Protein AF-A0A0N9HTA0-F1 (afdb_monomer_lite)

Secondary structure (DSSP, 8-state):
--HHHHS--SS-------SSPPPHHHHHHHHHHTT-------HHHHHHHHHHHHHH-TTSTTGGGHHHHH--BTTTTB-HHHHHHTT-S-----HHHHHHHHHHHS--PPPHHHHHHHHHHHHHHTTSSPPP------PPP-

Organism: NCBI:txid860235

Structure (mmCIF, N/CA/C/O backbone):
data_AF-A0A0N9HTA0-F1
#
_entry.id   AF-A0A0N9HTA0-F1
#
loop_
_atom_site.group_PDB
_atom_site.id
_atom_site.type_symbol
_atom_site.label_atom_id
_atom_site.label_alt_id
_atom_site.label_comp_id
_atom_site.label_asym_id
_atom_site.label_entity_id
_atom_site.label_seq_id
_atom_site.pdbx_PDB_ins_code
_atom_site.Cartn_x
_atom_site.Cartn_y
_atom_site.Cartn_z
_atom_site.occupancy
_atom_site.B_iso_or_equiv
_atom_site.auth_seq_id
_atom_site.auth_comp_id
_atom_site.auth_asym_id
_atom_site.auth_atom_id
_atom_site.pdbx_PDB_model_num
ATOM 1 N N . MET A 1 1 ? 4.320 9.520 -19.468 1.00 52.50 1 MET A N 1
ATOM 2 C CA . MET A 1 1 ? 3.949 9.799 -20.871 1.00 52.50 1 MET A CA 1
ATOM 3 C C . MET A 1 1 ? 5.226 9.769 -21.704 1.00 52.50 1 MET A C 1
ATOM 5 O O . MET A 1 1 ? 5.691 10.799 -22.151 1.00 52.50 1 MET A O 1
ATOM 9 N N . GLU A 1 2 ? 5.887 8.608 -21.767 1.00 64.88 2 GLU A N 1
ATOM 10 C CA . GLU A 1 2 ? 7.206 8.484 -22.422 1.00 64.88 2 GLU A CA 1
ATOM 11 C C . GLU A 1 2 ? 7.334 7.152 -23.173 1.00 64.88 2 GLU A C 1
ATOM 13 O O . GLU A 1 2 ? 7.869 7.115 -24.271 1.00 64.88 2 GLU A O 1
ATOM 18 N N . LEU A 1 3 ? 6.760 6.065 -22.638 1.00 67.75 3 LEU A N 1
ATOM 19 C CA . LEU A 1 3 ? 6.699 4.765 -23.321 1.00 67.75 3 LEU A CA 1
ATOM 20 C C . LEU A 1 3 ? 5.753 4.773 -24.532 1.00 67.75 3 LEU A C 1
ATOM 22 O O . LEU A 1 3 ? 6.137 4.329 -25.608 1.00 67.75 3 LEU A O 1
ATOM 26 N N . ALA A 1 4 ? 4.532 5.293 -24.363 1.00 68.06 4 ALA A N 1
ATOM 27 C CA . ALA A 1 4 ? 3.494 5.262 -25.399 1.00 68.06 4 ALA A CA 1
ATOM 28 C C . ALA A 1 4 ? 3.836 6.111 -26.637 1.00 68.06 4 ALA A C 1
ATOM 30 O O . ALA A 1 4 ? 3.438 5.758 -27.740 1.00 68.06 4 ALA A O 1
ATOM 31 N N . ASP A 1 5 ? 4.598 7.192 -26.457 1.00 73.62 5 ASP A N 1
ATOM 32 C CA . ASP A 1 5 ? 4.946 8.113 -27.547 1.00 73.62 5 ASP A CA 1
ATOM 33 C C . ASP A 1 5 ? 6.232 7.704 -28.282 1.00 73.62 5 ASP A C 1
ATOM 35 O O . ASP A 1 5 ? 6.477 8.145 -29.404 1.00 73.62 5 ASP A O 1
ATOM 39 N N . ARG A 1 6 ? 7.084 6.885 -27.648 1.00 78.44 6 ARG A N 1
ATOM 40 C CA . ARG A 1 6 ? 8.427 6.542 -28.150 1.00 78.44 6 ARG A CA 1
ATOM 41 C C . ARG A 1 6 ? 8.546 5.105 -28.657 1.00 78.44 6 ARG A C 1
ATOM 43 O O . ARG A 1 6 ? 9.568 4.773 -29.255 1.00 78.44 6 ARG A O 1
ATOM 50 N N . LEU A 1 7 ? 7.540 4.260 -28.431 1.00 79.44 7 LEU A N 1
ATOM 51 C CA . LEU A 1 7 ? 7.519 2.871 -28.893 1.00 79.44 7 LEU A CA 1
ATOM 52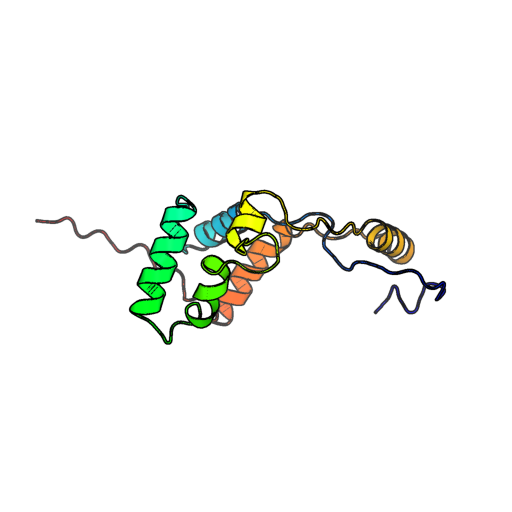 C C . LEU A 1 7 ? 6.437 2.664 -29.958 1.00 79.44 7 LEU A C 1
ATOM 54 O O . LEU A 1 7 ? 5.378 3.287 -29.883 1.00 79.44 7 LEU A O 1
ATOM 58 N N . PRO A 1 8 ? 6.666 1.777 -30.943 1.00 80.94 8 PRO A N 1
ATOM 59 C CA . PRO A 1 8 ? 5.634 1.406 -31.901 1.00 80.94 8 PRO A CA 1
ATOM 60 C C . PRO A 1 8 ? 4.390 0.850 -31.196 1.00 80.94 8 PRO A C 1
ATOM 62 O O . PRO A 1 8 ? 4.500 0.008 -30.306 1.00 80.94 8 PRO A O 1
ATOM 65 N N . ALA A 1 9 ? 3.205 1.277 -31.634 1.00 82.69 9 ALA A N 1
ATOM 66 C CA . ALA A 1 9 ? 1.934 0.721 -31.178 1.00 82.69 9 ALA A CA 1
ATOM 67 C C . ALA A 1 9 ? 1.693 -0.660 -31.820 1.00 82.69 9 ALA A C 1
ATOM 69 O O . ALA A 1 9 ? 0.937 -0.797 -32.779 1.00 82.69 9 ALA A O 1
ATOM 70 N N . ASP A 1 10 ? 2.371 -1.683 -31.301 1.00 86.88 10 ASP A N 1
ATOM 71 C CA . ASP A 1 10 ? 2.355 -3.067 -31.801 1.00 86.88 10 ASP A CA 1
ATOM 72 C C . ASP A 1 10 ? 1.273 -3.956 -31.149 1.00 86.88 10 ASP A C 1
ATOM 74 O O . ASP A 1 10 ? 1.229 -5.164 -31.377 1.00 86.88 10 ASP A O 1
ATOM 78 N N . GLY A 1 11 ? 0.397 -3.364 -30.330 1.00 86.94 11 GLY A N 1
ATOM 79 C CA . GLY A 1 11 ? -0.627 -4.080 -29.563 1.00 86.94 11 GLY A CA 1
ATOM 80 C C . GLY A 1 11 ? -0.132 -4.660 -28.234 1.00 86.94 11 GLY A C 1
ATOM 81 O O . GLY A 1 11 ? -0.883 -5.368 -27.563 1.00 86.94 11 GLY A O 1
ATOM 82 N N . SER A 1 12 ? 1.103 -4.363 -27.821 1.00 86.94 12 SER A N 1
ATOM 83 C CA . SER A 1 12 ? 1.626 -4.774 -26.518 1.00 86.94 12 SER A CA 1
ATOM 84 C C . SER A 1 12 ? 0.939 -4.067 -25.351 1.00 86.94 12 SER A C 1
ATOM 86 O O . SER A 1 12 ? 0.639 -2.876 -25.402 1.00 86.94 12 SER A O 1
ATOM 88 N N . ALA A 1 13 ? 0.783 -4.797 -24.246 1.00 88.56 13 ALA A N 1
ATOM 89 C CA . ALA A 1 13 ? 0.382 -4.248 -22.957 1.00 88.56 13 ALA A CA 1
ATOM 90 C C . ALA A 1 13 ? 1.590 -4.107 -22.018 1.00 88.56 13 ALA A C 1
ATOM 92 O O . ALA A 1 13 ? 2.506 -4.936 -22.019 1.00 88.56 13 ALA A O 1
ATOM 93 N N . TYR A 1 14 ? 1.560 -3.064 -21.190 1.00 88.69 14 TYR A N 1
ATOM 94 C CA . TYR A 1 14 ? 2.590 -2.752 -20.203 1.00 88.69 14 TYR A CA 1
ATOM 95 C C . TYR A 1 14 ? 1.946 -2.602 -18.826 1.00 88.69 14 TYR A C 1
ATOM 97 O O . TYR A 1 14 ? 1.024 -1.807 -18.651 1.00 88.69 14 TYR A O 1
ATOM 105 N N . HIS A 1 15 ? 2.437 -3.345 -17.836 1.00 90.12 15 HIS A N 1
ATOM 106 C CA . HIS A 1 15 ? 2.018 -3.167 -16.449 1.00 90.12 15 HIS A CA 1
ATOM 107 C C . HIS A 1 15 ? 2.882 -2.089 -15.796 1.00 90.12 15 HIS A C 1
ATOM 109 O O . HIS A 1 15 ? 4.085 -2.281 -15.596 1.00 90.12 15 HIS A O 1
ATOM 115 N N . LEU A 1 16 ? 2.273 -0.946 -15.483 1.00 88.25 16 LEU A N 1
ATOM 116 C CA . LEU A 1 16 ? 2.922 0.143 -14.758 1.00 88.25 16 LEU A CA 1
ATOM 117 C C . LEU A 1 16 ? 2.901 -0.174 -13.263 1.00 88.25 16 LEU A C 1
ATOM 119 O O . LEU A 1 16 ? 1.984 0.213 -12.547 1.00 88.25 16 LEU A O 1
ATOM 123 N N . ASN A 1 17 ? 3.894 -0.935 -12.814 1.00 86.69 17 ASN A N 1
ATOM 124 C CA . ASN A 1 17 ? 4.008 -1.358 -11.427 1.00 86.69 17 ASN A CA 1
ATOM 125 C C . ASN A 1 17 ? 5.469 -1.343 -10.981 1.00 86.69 17 ASN A C 1
ATOM 127 O O . ASN A 1 17 ? 6.358 -1.554 -11.808 1.00 86.69 17 ASN A O 1
ATOM 131 N N . SER A 1 18 ? 5.722 -1.138 -9.691 1.00 84.56 18 SER A N 1
ATOM 132 C CA . SER A 1 18 ? 7.080 -1.226 -9.151 1.00 84.56 18 SER A CA 1
ATOM 133 C C . SER A 1 18 ? 7.629 -2.652 -9.312 1.00 84.56 18 SER A C 1
ATOM 135 O O . SER A 1 18 ? 6.897 -3.612 -9.066 1.00 84.56 18 SER A O 1
ATOM 137 N N . PRO A 1 19 ? 8.902 -2.836 -9.713 1.00 82.94 19 PRO A N 1
ATOM 138 C CA . PRO A 1 19 ? 9.521 -4.158 -9.767 1.00 82.94 19 PRO A CA 1
ATOM 139 C C . PRO A 1 19 ? 9.842 -4.696 -8.367 1.00 82.94 19 PRO A C 1
ATOM 141 O O . PRO A 1 19 ? 10.048 -5.897 -8.202 1.00 82.94 19 PRO A O 1
ATOM 144 N N . ARG A 1 20 ? 9.883 -3.812 -7.361 1.00 80.50 20 ARG A N 1
ATOM 145 C CA . ARG A 1 20 ? 10.136 -4.127 -5.955 1.00 80.50 20 ARG A CA 1
ATOM 146 C C . ARG A 1 20 ? 9.014 -3.542 -5.112 1.00 80.50 20 ARG A C 1
ATOM 148 O O . ARG A 1 20 ? 8.886 -2.326 -5.005 1.00 80.50 20 ARG A O 1
ATOM 155 N N . TYR A 1 21 ? 8.186 -4.409 -4.548 1.00 75.25 21 TYR A N 1
ATOM 156 C CA . TYR A 1 21 ? 7.108 -3.995 -3.660 1.00 75.25 21 TYR A CA 1
ATOM 157 C C . TYR A 1 21 ? 7.673 -3.667 -2.283 1.00 75.25 21 TYR A C 1
ATOM 159 O O . TYR A 1 21 ? 8.468 -4.442 -1.752 1.00 75.25 21 TYR A O 1
ATOM 167 N N . ALA A 1 22 ? 7.220 -2.560 -1.699 1.00 78.12 22 ALA A N 1
ATOM 168 C CA . ALA A 1 22 ? 7.401 -2.346 -0.274 1.00 78.12 22 ALA A CA 1
ATOM 169 C C . ALA A 1 22 ? 6.493 -3.307 0.498 1.00 78.12 22 ALA A C 1
ATOM 171 O O . ALA A 1 22 ? 5.319 -3.487 0.161 1.00 78.12 22 ALA A O 1
ATOM 172 N N . LEU A 1 23 ? 7.047 -3.916 1.535 1.00 85.25 23 LEU A N 1
ATOM 173 C CA . LEU A 1 23 ? 6.314 -4.762 2.459 1.00 85.25 23 LEU A CA 1
ATOM 174 C C . LEU A 1 23 ? 5.648 -3.902 3.548 1.00 85.25 23 LEU A C 1
ATOM 176 O O . LEU A 1 23 ? 6.101 -2.802 3.87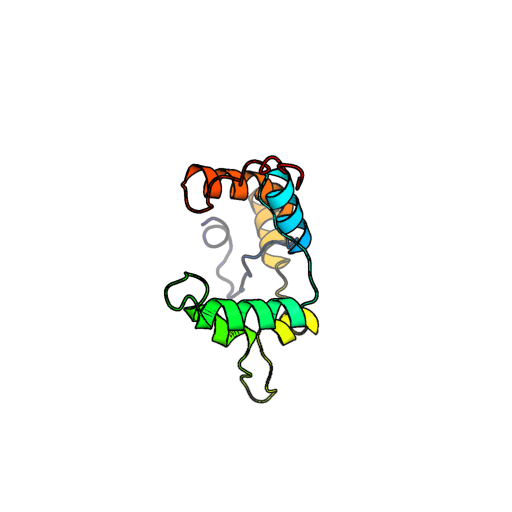6 1.00 85.25 23 LEU A O 1
ATOM 180 N N . LEU A 1 24 ? 4.541 -4.398 4.109 1.00 88.75 24 LEU A N 1
ATOM 181 C CA . LEU A 1 24 ? 3.776 -3.684 5.140 1.00 88.75 24 LEU A CA 1
ATOM 182 C C . LEU A 1 24 ? 4.625 -3.383 6.387 1.00 88.75 24 LEU A C 1
ATOM 184 O O . LEU A 1 24 ? 4.492 -2.316 6.983 1.00 88.75 24 LEU A O 1
ATOM 188 N N . ASP A 1 25 ? 5.522 -4.291 6.761 1.00 90.50 25 ASP A N 1
ATOM 189 C CA . ASP A 1 25 ? 6.448 -4.130 7.885 1.00 90.50 25 ASP A CA 1
ATOM 190 C C . ASP A 1 25 ? 7.426 -2.961 7.685 1.00 90.50 25 ASP A C 1
ATOM 192 O O . ASP A 1 25 ? 7.721 -2.240 8.638 1.00 90.50 25 ASP A O 1
ATOM 196 N N . GLN A 1 26 ? 7.869 -2.702 6.453 1.00 92.38 26 GLN A N 1
ATOM 197 C CA . GLN A 1 26 ? 8.716 -1.556 6.124 1.00 92.38 26 GLN A CA 1
ATOM 198 C C . GLN A 1 26 ? 7.965 -0.236 6.328 1.00 92.38 26 GLN A C 1
ATOM 200 O O . GLN A 1 26 ? 8.520 0.702 6.900 1.00 92.38 26 GLN A O 1
ATOM 205 N N . LEU A 1 27 ? 6.689 -0.163 5.929 1.00 92.31 27 LEU A N 1
ATOM 206 C CA . LEU A 1 27 ? 5.848 1.006 6.204 1.00 92.31 27 LEU A CA 1
ATOM 207 C C . LEU A 1 27 ? 5.633 1.195 7.712 1.00 92.31 27 LEU A C 1
ATOM 209 O O . LEU A 1 27 ? 5.805 2.302 8.221 1.00 92.31 27 LEU A O 1
ATOM 213 N N . VAL A 1 28 ? 5.308 0.121 8.439 1.00 94.31 28 VAL A N 1
ATOM 214 C CA . VAL A 1 28 ? 5.157 0.149 9.905 1.00 94.31 28 VAL A CA 1
ATOM 215 C C . VAL A 1 28 ? 6.443 0.633 10.577 1.00 94.31 28 VAL A C 1
ATOM 217 O O . VAL A 1 28 ? 6.395 1.449 11.498 1.00 94.31 28 VAL A O 1
ATOM 220 N N . HIS A 1 29 ? 7.603 0.182 10.103 1.00 94.06 29 HIS A N 1
ATOM 221 C CA . HIS A 1 29 ? 8.898 0.627 10.602 1.00 94.06 29 HIS A CA 1
ATOM 222 C C . HIS A 1 29 ? 9.111 2.132 10.390 1.00 94.06 29 HIS A C 1
ATOM 224 O O . HIS A 1 29 ? 9.479 2.826 11.338 1.00 94.06 29 HIS A O 1
ATOM 230 N N . GLN A 1 30 ? 8.819 2.657 9.195 1.00 94.44 30 GLN A N 1
ATOM 231 C CA . GLN A 1 30 ? 8.949 4.092 8.912 1.00 94.44 30 GLN A CA 1
ATOM 232 C C . GLN A 1 30 ? 7.975 4.947 9.732 1.00 94.44 30 GLN A C 1
ATOM 234 O O . GLN A 1 30 ? 8.370 5.985 10.261 1.00 94.44 30 GLN A O 1
ATOM 239 N N . LEU A 1 31 ? 6.732 4.493 9.918 1.00 94.56 31 LEU A N 1
ATOM 240 C CA . LEU A 1 31 ? 5.765 5.169 10.789 1.00 94.56 31 LEU A CA 1
ATOM 241 C C . LEU A 1 31 ? 6.261 5.231 12.242 1.00 94.56 31 LEU A C 1
ATOM 243 O O . LEU A 1 31 ? 6.158 6.278 12.881 1.00 94.56 31 LEU A O 1
ATOM 247 N N . ASN A 1 32 ? 6.847 4.142 12.747 1.00 94.56 32 ASN A N 1
ATOM 248 C CA . ASN A 1 32 ? 7.420 4.106 14.092 1.00 94.56 32 ASN A CA 1
ATOM 249 C C . ASN A 1 32 ? 8.668 5.000 14.229 1.00 94.56 32 ASN A C 1
ATOM 251 O O . ASN A 1 32 ? 8.803 5.690 15.239 1.00 94.56 32 ASN A O 1
ATOM 255 N N . ILE A 1 33 ? 9.548 5.058 13.218 1.00 94.62 33 ILE A N 1
ATOM 256 C CA . ILE A 1 33 ? 10.680 6.008 13.187 1.00 94.62 33 ILE A CA 1
ATOM 257 C C . ILE A 1 33 ? 10.181 7.457 13.245 1.00 94.62 33 ILE A C 1
ATOM 259 O O . ILE A 1 33 ? 10.751 8.273 13.967 1.00 94.62 33 ILE A O 1
ATOM 263 N N . ALA A 1 34 ? 9.099 7.767 12.529 1.00 92.50 34 ALA A N 1
ATOM 264 C CA . ALA A 1 34 ? 8.478 9.090 12.529 1.00 92.50 34 ALA A CA 1
ATOM 265 C C . ALA A 1 34 ? 7.731 9.431 13.838 1.00 92.50 34 ALA A C 1
ATOM 267 O O . ALA A 1 34 ? 7.210 10.535 13.982 1.00 92.50 34 ALA A O 1
ATOM 268 N N . GLY A 1 35 ? 7.688 8.513 14.811 1.00 93.44 35 GLY A N 1
ATOM 269 C CA . GLY A 1 35 ? 7.082 8.730 16.125 1.00 93.44 35 GLY A CA 1
ATOM 270 C C . GLY A 1 35 ? 5.591 8.396 16.205 1.00 93.44 35 GLY A C 1
ATOM 271 O O . GLY A 1 35 ? 4.958 8.678 17.224 1.00 93.44 35 GLY A O 1
ATOM 272 N N . HIS A 1 36 ? 5.006 7.788 15.170 1.00 92.38 36 HIS A N 1
ATOM 273 C CA . HIS A 1 36 ? 3.701 7.145 15.312 1.00 92.38 36 HIS A CA 1
ATOM 274 C C . HIS A 1 36 ? 3.851 5.853 16.115 1.00 92.38 36 HIS A C 1
ATOM 276 O O . HIS A 1 36 ? 4.909 5.232 16.123 1.00 92.38 36 HIS A O 1
ATOM 282 N N . ARG A 1 37 ? 2.783 5.421 16.786 1.00 91.81 37 ARG A N 1
ATOM 283 C CA . ARG A 1 37 ? 2.769 4.145 17.501 1.00 91.81 37 ARG A CA 1
ATOM 284 C C . ARG A 1 37 ? 1.939 3.142 16.718 1.00 91.81 37 ARG A C 1
ATOM 286 O O . ARG A 1 37 ? 0.713 3.175 16.788 1.00 91.81 37 ARG A O 1
ATOM 293 N N . VAL A 1 38 ? 2.614 2.264 15.984 1.00 94.00 38 VAL A N 1
ATOM 294 C CA . VAL A 1 38 ? 1.974 1.195 15.214 1.00 94.00 38 VAL A CA 1
ATOM 295 C C . VAL A 1 38 ? 2.492 -0.147 15.711 1.00 94.00 38 VAL A C 1
ATOM 297 O O . VAL A 1 38 ? 3.671 -0.471 15.563 1.00 94.00 38 VAL A O 1
ATOM 300 N N . GLU A 1 39 ? 1.600 -0.917 16.329 1.00 94.06 39 GLU A N 1
ATOM 301 C CA . GLU A 1 39 ? 1.904 -2.233 16.887 1.00 94.06 39 GLU A CA 1
ATOM 302 C C . GLU A 1 39 ? 1.601 -3.329 15.862 1.00 94.06 39 GLU A C 1
ATOM 304 O O . GLU A 1 39 ? 0.593 -3.283 15.157 1.00 94.06 39 GLU A O 1
ATOM 309 N N . THR A 1 40 ? 2.482 -4.327 15.780 1.00 94.06 40 THR A N 1
ATOM 310 C CA . THR A 1 40 ? 2.241 -5.531 14.977 1.00 94.06 40 THR A CA 1
ATOM 311 C C . THR A 1 40 ? 1.552 -6.573 15.849 1.00 94.06 40 THR A C 1
ATOM 313 O O . THR A 1 40 ? 2.081 -6.958 16.890 1.00 94.06 40 THR A O 1
ATOM 316 N N . ILE A 1 41 ? 0.378 -7.024 15.419 1.00 95.25 41 ILE A N 1
ATOM 317 C CA . ILE A 1 41 ? -0.452 -8.021 16.105 1.00 95.25 41 ILE A CA 1
ATOM 318 C C . ILE A 1 41 ? -0.869 -9.117 15.121 1.00 95.25 41 ILE A C 1
ATOM 320 O O . ILE A 1 41 ? -0.678 -8.977 13.912 1.00 95.25 41 ILE A O 1
ATOM 324 N N . ALA A 1 42 ? -1.432 -10.211 15.634 1.00 93.44 42 ALA A N 1
ATOM 325 C CA . ALA A 1 42 ? -1.953 -11.276 14.787 1.00 93.44 42 ALA A CA 1
ATOM 326 C C . ALA A 1 42 ? -3.119 -10.770 13.920 1.00 93.44 42 ALA A C 1
ATOM 328 O O . ALA A 1 42 ? -3.912 -9.927 14.346 1.00 93.44 42 ALA A O 1
ATOM 329 N N . THR A 1 43 ? -3.229 -11.286 12.696 1.00 91.25 43 THR A N 1
ATOM 330 C CA . THR A 1 43 ? -4.220 -10.821 11.718 1.00 91.25 43 THR A CA 1
ATOM 331 C C . THR A 1 43 ? -5.657 -10.960 12.222 1.00 91.25 43 THR A C 1
ATOM 333 O O . THR A 1 43 ? -6.458 -10.046 12.051 1.00 91.25 43 THR A O 1
ATOM 336 N N . ASP A 1 44 ? -5.993 -12.066 12.886 1.00 92.00 44 ASP A N 1
ATOM 337 C CA . ASP A 1 44 ? -7.323 -12.302 13.460 1.00 92.00 44 ASP A CA 1
ATOM 338 C C . ASP A 1 44 ? -7.654 -11.299 14.576 1.00 92.00 44 ASP A C 1
ATOM 340 O O . ASP A 1 44 ? -8.780 -10.802 14.664 1.00 92.00 44 ASP A O 1
ATOM 344 N N . GLN A 1 45 ? -6.657 -10.957 15.396 1.00 96.50 45 GLN A N 1
ATOM 345 C CA . GLN A 1 45 ? -6.770 -9.922 16.415 1.00 96.50 45 GLN A CA 1
ATOM 346 C C . GLN A 1 45 ? -6.986 -8.544 15.780 1.00 96.50 45 GLN A C 1
ATOM 348 O O . GLN A 1 45 ? -7.831 -7.782 16.250 1.00 96.50 45 GLN A O 1
ATOM 353 N N . TRP A 1 46 ? -6.264 -8.233 14.701 1.00 94.94 46 TRP A N 1
ATOM 354 C CA . TRP A 1 46 ? -6.415 -6.975 13.974 1.00 94.94 46 TRP A CA 1
ATOM 355 C C . TRP A 1 46 ? -7.800 -6.837 13.334 1.00 94.94 46 TRP A C 1
ATOM 357 O O . TRP A 1 46 ? -8.451 -5.811 13.521 1.00 94.94 46 TRP A O 1
ATOM 367 N N . VAL A 1 47 ? -8.293 -7.879 12.651 1.00 94.62 47 VAL A N 1
ATOM 368 C CA . VAL A 1 47 ? -9.631 -7.873 12.031 1.00 94.62 47 VAL A CA 1
ATOM 369 C C . VAL A 1 47 ? -10.716 -7.689 13.089 1.00 94.62 47 VAL A C 1
ATOM 371 O O . VAL A 1 47 ? -11.617 -6.875 12.903 1.00 94.62 47 VAL A O 1
ATOM 374 N N . ARG A 1 48 ? -10.617 -8.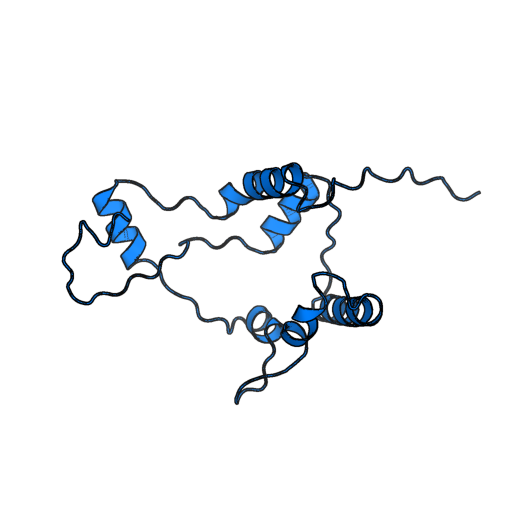388 14.227 1.00 95.94 48 ARG A N 1
ATOM 375 C CA . ARG A 1 48 ? -11.573 -8.226 15.331 1.00 95.94 48 ARG A CA 1
ATOM 376 C C . ARG A 1 48 ? -11.578 -6.798 15.870 1.00 95.94 48 ARG A C 1
ATOM 378 O O . ARG A 1 48 ? -12.643 -6.201 15.984 1.00 95.94 48 ARG A O 1
ATOM 385 N N . GLY A 1 49 ? -10.398 -6.240 16.140 1.00 96.25 49 GLY A N 1
ATOM 386 C CA . GLY A 1 49 ? -10.270 -4.863 16.614 1.00 96.25 49 GLY A CA 1
ATOM 387 C C . GLY A 1 49 ? -10.810 -3.843 15.609 1.00 96.25 49 GLY A C 1
ATOM 388 O O . GLY A 1 49 ? -11.430 -2.863 16.008 1.00 96.25 49 GLY A O 1
ATOM 389 N N . LEU A 1 50 ? -10.634 -4.089 14.307 1.00 95.38 50 LEU A N 1
ATOM 390 C CA . LEU A 1 50 ? -11.190 -3.246 13.252 1.00 95.38 50 LEU A CA 1
ATOM 391 C C . LEU A 1 50 ? -12.729 -3.269 13.240 1.00 95.38 50 LEU A C 1
ATOM 393 O O . LEU A 1 50 ? -13.346 -2.210 13.124 1.00 95.38 50 LEU A O 1
ATOM 397 N N . VAL A 1 51 ? -13.344 -4.448 13.383 1.00 96.25 51 VAL A N 1
ATOM 398 C CA . VAL A 1 51 ? -14.809 -4.588 13.473 1.00 96.25 51 VAL A CA 1
ATOM 399 C C . VAL A 1 51 ? -15.341 -3.851 14.695 1.00 96.25 51 VAL A C 1
ATOM 401 O O . VAL A 1 51 ? -16.183 -2.966 14.552 1.00 96.25 51 VAL A O 1
ATOM 404 N N . GLU A 1 52 ? -14.793 -4.153 15.874 1.00 96.94 52 GLU A N 1
ATOM 405 C CA . GLU A 1 52 ? -15.186 -3.506 17.128 1.00 96.94 52 GLU A CA 1
ATOM 406 C C . GLU A 1 52 ? -15.027 -1.981 17.026 1.00 96.94 52 GLU A C 1
ATOM 408 O O . GLU A 1 52 ? -15.919 -1.227 17.411 1.00 96.94 52 GLU A O 1
ATOM 413 N N . TYR A 1 53 ? -13.922 -1.494 16.456 1.00 95.94 53 TYR A N 1
ATOM 414 C CA . TYR A 1 53 ? -13.702 -0.063 16.267 1.00 95.94 53 TYR A CA 1
ATOM 415 C C . TYR A 1 53 ? -14.746 0.572 15.341 1.00 95.94 53 TYR A C 1
ATOM 417 O O . TYR A 1 53 ? -15.264 1.643 15.667 1.00 95.94 53 TYR A O 1
ATOM 425 N N . GLY A 1 54 ? -15.071 -0.079 14.220 1.00 95.38 54 GLY A N 1
ATOM 426 C CA . GLY A 1 54 ? -16.050 0.402 13.245 1.00 95.38 54 GLY A CA 1
ATOM 427 C C . GLY A 1 54 ? -17.474 0.483 13.800 1.00 95.38 54 GLY A C 1
ATOM 428 O O . GLY A 1 54 ? -18.173 1.459 13.527 1.00 95.38 54 GLY A O 1
ATOM 429 N N . GLU A 1 55 ? -17.876 -0.481 14.632 1.00 95.38 55 GLU A N 1
ATOM 430 C CA . GLU A 1 55 ? -19.174 -0.475 15.325 1.00 95.38 55 GLU A CA 1
ATOM 431 C C . GLU A 1 55 ? -19.312 0.719 16.282 1.00 95.38 55 GLU A C 1
ATOM 433 O O . GLU A 1 55 ? -20.357 1.370 16.325 1.00 95.38 55 GLU A O 1
ATOM 438 N N . HIS A 1 56 ? -18.242 1.049 17.013 1.00 97.12 56 HIS A N 1
ATOM 439 C CA . HIS A 1 56 ? -18.228 2.182 17.943 1.00 97.12 56 HIS A CA 1
ATOM 440 C C . HIS A 1 56 ? -17.994 3.535 17.249 1.00 97.12 56 HIS A C 1
ATOM 442 O O . HIS A 1 56 ? -18.369 4.577 17.789 1.00 97.12 56 HIS A O 1
ATOM 448 N N . HIS A 1 57 ? -17.390 3.540 16.056 1.00 96.25 57 HIS A N 1
ATOM 449 C CA . HIS A 1 57 ? -17.017 4.748 15.317 1.00 96.25 57 HIS A CA 1
ATOM 450 C C . HIS A 1 57 ? -17.481 4.677 13.854 1.00 96.25 57 HIS A C 1
ATOM 452 O O . HIS A 1 57 ? -16.655 4.685 12.937 1.00 96.25 57 HIS A O 1
ATOM 458 N N . PRO A 1 58 ? -18.795 4.680 13.576 1.00 93.62 58 PRO A N 1
ATOM 459 C CA . PRO A 1 58 ? -19.313 4.496 12.217 1.00 93.62 58 PRO A CA 1
ATOM 460 C C . PRO A 1 58 ? -18.889 5.597 11.227 1.00 93.62 58 PRO A C 1
ATOM 462 O O . PRO A 1 58 ? -18.949 5.390 10.021 1.00 93.62 58 PRO A O 1
ATOM 465 N N . GLN A 1 59 ? -18.451 6.761 11.723 1.00 95.19 59 GLN A N 1
ATOM 466 C CA . GLN A 1 59 ? -17.964 7.887 10.913 1.00 95.19 59 GLN A CA 1
ATOM 467 C C . GLN A 1 59 ? -16.434 7.924 10.761 1.00 95.19 59 GLN A C 1
ATOM 469 O O . GLN A 1 59 ? -15.906 8.831 10.119 1.00 95.19 59 GLN A O 1
ATOM 474 N N . ALA A 1 60 ? -15.698 6.984 11.364 1.00 92.31 60 ALA A N 1
ATOM 475 C CA . ALA A 1 60 ? -14.258 6.916 11.163 1.00 92.31 60 ALA A CA 1
ATOM 476 C C . ALA A 1 60 ? -13.940 6.534 9.711 1.00 92.31 60 ALA A C 1
ATOM 478 O O . ALA A 1 60 ? -14.639 5.730 9.097 1.00 92.31 60 ALA A O 1
ATOM 479 N N . ALA A 1 61 ? -12.847 7.081 9.174 1.00 91.94 61 ALA A N 1
ATOM 480 C CA . ALA A 1 61 ? -12.471 6.900 7.771 1.00 91.94 61 ALA A CA 1
ATOM 481 C C . ALA A 1 61 ? -12.307 5.425 7.360 1.00 91.94 61 ALA A C 1
ATOM 483 O O . ALA A 1 61 ? -12.522 5.088 6.200 1.00 91.94 61 ALA A O 1
ATOM 484 N N . ILE A 1 62 ? -11.950 4.546 8.302 1.00 92.19 62 ILE A N 1
ATOM 485 C CA . ILE A 1 62 ? -11.771 3.112 8.049 1.00 92.19 62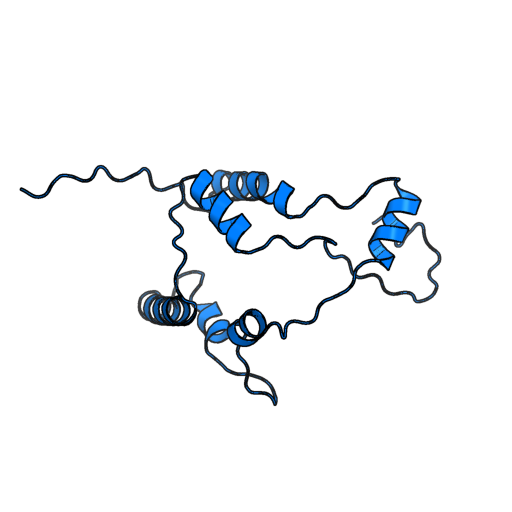 ILE A CA 1
ATOM 486 C C . ILE A 1 62 ? -13.093 2.324 8.045 1.00 92.19 62 ILE A C 1
ATOM 488 O O . ILE A 1 62 ? -13.171 1.259 7.438 1.00 92.19 62 ILE A O 1
ATOM 492 N N . SER A 1 63 ? -14.148 2.840 8.681 1.00 94.25 63 SER A N 1
ATOM 493 C CA . SER A 1 63 ? -15.396 2.104 8.927 1.00 94.25 63 SER A CA 1
ATOM 494 C C . SER A 1 63 ? -16.112 1.634 7.651 1.00 94.25 63 SER A C 1
ATOM 496 O O . SER A 1 63 ? -16.535 0.479 7.617 1.00 94.25 63 SER A O 1
ATOM 498 N N . PRO A 1 64 ? -16.180 2.422 6.555 1.00 94.50 64 PRO A N 1
ATOM 499 C CA . PRO A 1 64 ? -16.748 1.952 5.288 1.00 94.50 64 PRO A CA 1
ATOM 500 C C . PRO A 1 64 ? -15.990 0.781 4.645 1.00 94.50 64 PRO A C 1
ATOM 502 O O . PRO A 1 64 ? -16.537 0.101 3.781 1.00 94.50 64 PRO A O 1
ATOM 505 N N . PHE A 1 65 ? -14.738 0.542 5.046 1.00 93.19 65 PHE A N 1
ATOM 506 C CA . PHE A 1 65 ? -13.893 -0.516 4.496 1.00 93.19 65 PHE A CA 1
ATOM 507 C C . PHE A 1 65 ? -13.936 -1.808 5.315 1.00 93.19 65 PHE A C 1
ATOM 509 O O . PHE A 1 65 ? -13.410 -2.812 4.851 1.00 93.19 65 PHE A O 1
ATOM 516 N N . VAL A 1 66 ? -14.580 -1.832 6.490 1.00 94.56 66 VAL A N 1
ATOM 517 C CA . VAL A 1 66 ? -14.708 -3.040 7.331 1.00 94.56 66 VAL A CA 1
ATOM 518 C C . VAL A 1 66 ? -15.226 -4.259 6.551 1.00 94.56 66 VAL A C 1
ATOM 520 O O . VAL A 1 66 ? -14.638 -5.336 6.716 1.00 94.56 66 VAL A O 1
ATOM 523 N N . PRO A 1 67 ? -16.232 -4.135 5.655 1.00 93.56 67 PRO A N 1
ATOM 524 C CA . PRO A 1 67 ? -16.663 -5.255 4.830 1.00 93.56 67 PRO A CA 1
ATOM 525 C C . PRO A 1 67 ? -15.512 -5.895 4.059 1.00 93.56 67 PRO A C 1
ATOM 527 O O . PRO A 1 67 ? -15.432 -7.114 4.094 1.00 93.56 67 PRO A O 1
ATOM 530 N N . LEU A 1 68 ? -14.562 -5.117 3.499 1.00 90.81 68 LEU A N 1
ATOM 531 C CA . LEU A 1 68 ? -13.403 -5.618 2.729 1.00 90.81 68 LEU A CA 1
ATOM 532 C C . LEU A 1 68 ? -12.572 -6.664 3.490 1.00 90.81 68 LEU A C 1
ATOM 534 O O . LEU A 1 68 ? -12.009 -7.575 2.882 1.00 90.81 68 LEU A O 1
ATOM 538 N N . PHE A 1 69 ? -12.521 -6.558 4.815 1.00 91.62 69 PHE A N 1
ATOM 539 C CA . PHE A 1 69 ? -11.705 -7.422 5.663 1.00 91.62 69 PHE A CA 1
ATOM 540 C C . PHE A 1 69 ? -12.491 -8.567 6.316 1.00 91.62 69 PHE A C 1
ATOM 542 O O . PHE A 1 69 ? -11.888 -9.397 6.990 1.00 91.62 69 PHE A O 1
ATOM 549 N N . THR A 1 70 ? -13.816 -8.620 6.145 1.00 91.81 70 THR A N 1
ATOM 550 C CA . THR A 1 70 ? -14.698 -9.536 6.895 1.00 91.81 70 THR A CA 1
ATOM 551 C C . THR A 1 70 ? -15.629 -10.357 6.017 1.00 91.81 70 THR A C 1
ATOM 553 O O . THR A 1 70 ? -15.869 -11.534 6.293 1.00 91.81 70 THR A O 1
ATOM 556 N N . GLU A 1 71 ? -16.159 -9.761 4.956 1.00 92.75 71 GLU A N 1
ATOM 557 C CA . GLU A 1 71 ? -17.023 -10.452 4.018 1.00 92.75 71 GLU A CA 1
ATOM 558 C C . GLU A 1 71 ? -16.208 -11.344 3.078 1.00 92.75 71 GLU A C 1
ATOM 560 O O . GLU A 1 71 ? -15.026 -11.132 2.809 1.00 92.75 71 GLU A O 1
ATOM 565 N N . LYS A 1 72 ? -16.866 -12.394 2.592 1.00 90.38 72 LYS A N 1
ATOM 566 C CA . LYS A 1 72 ? -16.292 -13.381 1.684 1.00 90.38 72 LYS A CA 1
ATOM 567 C C . LYS A 1 72 ? -16.987 -13.263 0.342 1.00 90.38 72 LYS A C 1
ATOM 569 O O .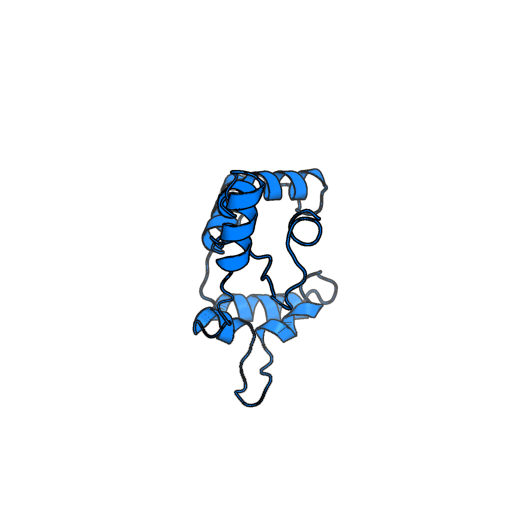 LYS A 1 72 ? -18.204 -13.440 0.275 1.00 90.38 72 LYS A O 1
ATOM 574 N N . TRP A 1 73 ? -16.228 -13.030 -0.723 1.00 86.62 73 TRP A N 1
ATOM 575 C CA . TRP A 1 73 ? -16.784 -12.855 -2.066 1.00 86.62 73 TRP A CA 1
ATOM 576 C C . TRP A 1 73 ? -16.304 -13.920 -3.045 1.00 86.62 73 TRP A C 1
ATOM 578 O O . TRP A 1 73 ? -15.373 -14.689 -2.794 1.00 86.62 73 TRP A O 1
ATOM 588 N N . GLY A 1 74 ? -16.984 -13.940 -4.191 1.00 87.00 74 GLY A N 1
ATOM 589 C CA . GLY A 1 74 ? -16.685 -14.822 -5.306 1.00 87.00 74 GLY A CA 1
ATOM 590 C C . GLY A 1 74 ? -17.020 -16.296 -5.045 1.00 87.00 74 GLY A C 1
ATOM 591 O O . GLY A 1 74 ? -17.492 -16.666 -3.965 1.00 87.00 74 GLY A O 1
ATOM 592 N N . PRO A 1 75 ? -16.778 -17.160 -6.045 1.00 86.88 75 PRO A N 1
ATOM 593 C CA . PRO A 1 75 ? -17.028 -18.598 -5.939 1.00 86.88 75 PRO A CA 1
ATOM 594 C C . PRO A 1 75 ? -16.239 -19.268 -4.806 1.00 86.88 75 PRO A C 1
ATOM 596 O O . PRO A 1 75 ? -16.718 -20.217 -4.193 1.00 86.88 75 PRO A O 1
ATOM 599 N N . GLU A 1 76 ? -15.046 -18.749 -4.512 1.00 84.50 76 GLU A N 1
ATOM 600 C CA . GLU A 1 76 ? -14.099 -19.326 -3.553 1.00 84.50 76 GLU A CA 1
ATOM 601 C C . GLU A 1 76 ? -14.325 -18.850 -2.111 1.00 84.50 76 GLU A C 1
ATOM 603 O O . GLU A 1 76 ? -13.675 -19.354 -1.199 1.00 84.50 76 GLU A O 1
ATOM 608 N N . ARG A 1 77 ? -15.264 -17.915 -1.891 1.00 89.62 77 ARG A N 1
ATOM 609 C CA . ARG A 1 77 ? -15.619 -17.363 -0.573 1.00 89.62 77 ARG A CA 1
ATOM 610 C C . ARG A 1 77 ? -14.394 -16.906 0.229 1.00 89.62 77 ARG A C 1
ATOM 612 O O . ARG A 1 77 ? -14.184 -17.349 1.361 1.00 89.62 77 ARG A O 1
ATOM 619 N N . VAL A 1 78 ? -13.626 -15.990 -0.351 1.00 87.56 78 VAL A N 1
ATOM 620 C CA . VAL A 1 78 ? -12.433 -15.391 0.266 1.00 87.56 78 VAL A CA 1
ATOM 621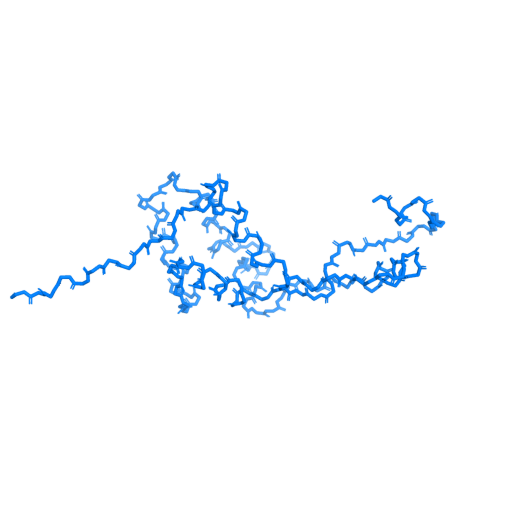 C C . VAL A 1 78 ? -12.650 -13.915 0.569 1.00 87.56 78 VAL A C 1
ATOM 623 O O . VAL A 1 78 ? -13.319 -13.217 -0.197 1.00 87.56 78 VAL A O 1
ATOM 626 N N . SER A 1 79 ? -12.103 -13.452 1.691 1.00 89.44 79 SER A N 1
ATOM 627 C CA . SER A 1 79 ? -11.987 -12.029 2.020 1.00 89.44 79 SER A CA 1
ATOM 628 C C . SER A 1 79 ? -10.695 -11.434 1.445 1.00 89.44 79 SER A C 1
ATOM 630 O O . SER A 1 79 ? -9.811 -12.166 0.995 1.00 89.44 79 SER A O 1
ATOM 632 N N . VAL A 1 80 ? -10.536 -10.104 1.483 1.00 87.88 80 VAL A N 1
ATOM 633 C CA . VAL A 1 80 ? -9.276 -9.461 1.060 1.00 87.88 80 VAL A CA 1
ATOM 634 C C . VAL A 1 80 ? -8.114 -9.897 1.951 1.00 87.88 80 VAL A C 1
ATOM 636 O O . VAL A 1 80 ? -7.014 -10.112 1.453 1.00 87.88 80 VAL A O 1
ATOM 639 N N . VAL A 1 81 ? -8.353 -10.070 3.253 1.00 88.62 81 VAL A N 1
ATOM 640 C CA . VAL A 1 81 ? -7.331 -10.542 4.198 1.00 88.62 81 VAL A CA 1
ATOM 641 C C . VAL A 1 81 ? -6.835 -11.928 3.808 1.00 88.62 81 VAL A C 1
ATOM 643 O O . VAL A 1 81 ? -5.625 -12.139 3.755 1.00 88.62 81 VAL A O 1
ATOM 646 N N . ASP A 1 82 ? -7.754 -12.838 3.476 1.00 88.94 82 ASP A N 1
ATOM 647 C CA . ASP A 1 82 ? -7.410 -14.201 3.057 1.00 88.94 82 ASP A CA 1
ATOM 648 C C . ASP A 1 82 ? -6.506 -14.172 1.815 1.00 88.94 82 ASP A C 1
ATOM 650 O O . ASP A 1 82 ? -5.510 -14.887 1.759 1.00 88.94 82 ASP A O 1
ATOM 654 N N . LEU A 1 83 ? -6.776 -13.279 0.852 1.00 87.50 83 LEU A N 1
ATOM 655 C CA . LEU A 1 83 ? -5.940 -13.134 -0.347 1.00 87.50 83 LEU A CA 1
ATOM 656 C C . LEU A 1 83 ? -4.490 -12.736 -0.034 1.00 87.50 83 LEU A C 1
ATOM 658 O O . LEU A 1 83 ? -3.578 -13.191 -0.726 1.00 87.50 83 LEU A O 1
ATOM 662 N N . TYR A 1 84 ? -4.275 -11.894 0.981 1.00 82.62 84 TYR A N 1
ATOM 663 C CA . TYR A 1 84 ? -2.935 -11.482 1.409 1.00 82.62 84 TYR A CA 1
ATOM 664 C C . TYR A 1 84 ? -2.240 -12.542 2.267 1.00 82.62 84 TYR A C 1
ATOM 666 O O . TYR A 1 84 ? -1.045 -12.770 2.096 1.00 82.62 84 TYR A O 1
ATOM 674 N N . VAL A 1 85 ? -2.965 -13.189 3.182 1.00 84.44 85 VAL A N 1
ATOM 675 C CA . VAL A 1 85 ? -2.393 -14.181 4.109 1.00 84.44 85 VAL A CA 1
ATOM 676 C C . VAL A 1 85 ? -2.083 -15.501 3.405 1.00 84.44 85 VAL A C 1
ATOM 678 O O . VAL A 1 85 ? -1.074 -16.133 3.707 1.00 84.44 85 VAL A O 1
ATOM 681 N N . GLU A 1 86 ? -2.920 -15.912 2.454 1.00 85.19 86 GLU A N 1
ATOM 682 C CA . GLU A 1 86 ? -2.754 -17.162 1.705 1.00 85.19 86 GLU A CA 1
ATOM 683 C C . GLU A 1 86 ? -1.865 -17.008 0.454 1.00 85.19 86 GLU A C 1
ATOM 685 O O . GLU A 1 86 ? -1.740 -17.959 -0.314 1.00 85.19 86 GLU A O 1
ATOM 690 N N . ASP A 1 87 ? -1.267 -15.829 0.223 1.00 81.25 87 ASP A N 1
ATOM 691 C CA . ASP A 1 87 ? -0.464 -15.501 -0.973 1.00 81.25 87 ASP A CA 1
ATOM 692 C C . ASP A 1 87 ? -1.206 -15.783 -2.300 1.00 81.25 87 ASP A C 1
ATOM 694 O O . ASP A 1 87 ? -0.645 -16.251 -3.291 1.00 81.25 87 ASP A O 1
ATOM 698 N N . ARG A 1 88 ? -2.518 -15.508 -2.323 1.00 83.50 88 ARG A N 1
ATOM 699 C CA . ARG A 1 88 ? -3.404 -15.731 -3.484 1.00 83.50 88 ARG A CA 1
ATOM 700 C C . ARG A 1 88 ? -3.615 -14.483 -4.336 1.00 83.50 88 ARG A C 1
ATOM 702 O O . ARG A 1 88 ? -4.298 -14.546 -5.359 1.00 83.50 88 ARG A O 1
ATOM 709 N N . MET A 1 89 ? -3.043 -13.348 -3.935 1.00 81.00 89 MET A N 1
ATOM 710 C CA . MET A 1 89 ? -3.054 -12.131 -4.744 1.00 81.00 89 MET A CA 1
ATOM 711 C C . MET A 1 89 ? -2.289 -12.341 -6.064 1.00 81.00 89 MET A C 1
ATOM 713 O O . MET A 1 89 ? -1.145 -12.803 -6.049 1.00 81.00 89 MET A O 1
ATOM 717 N N . PRO A 1 90 ? -2.867 -11.969 -7.223 1.00 81.75 90 PRO A N 1
ATOM 718 C CA . PRO A 1 90 ? -2.171 -12.070 -8.499 1.00 81.75 90 PRO A CA 1
ATOM 719 C C . PRO A 1 90 ? -0.867 -11.269 -8.502 1.00 81.75 90 PRO A C 1
ATOM 721 O O . PRO A 1 90 ? -0.851 -10.065 -8.242 1.00 81.75 90 PRO A O 1
ATOM 724 N N . ARG A 1 91 ? 0.237 -11.922 -8.872 1.00 83.44 91 ARG A N 1
ATOM 725 C CA . ARG A 1 91 ? 1.530 -11.255 -9.054 1.00 83.44 91 ARG A CA 1
ATOM 726 C C . ARG A 1 91 ? 1.627 -10.742 -10.484 1.00 83.44 91 ARG A C 1
ATOM 728 O O . ARG A 1 91 ? 1.858 -11.504 -11.420 1.00 83.44 91 ARG A O 1
ATOM 735 N N . LEU A 1 92 ? 1.441 -9.438 -10.658 1.00 84.25 92 LEU A N 1
ATOM 736 C CA . LEU A 1 92 ? 1.582 -8.792 -11.959 1.00 84.25 92 LEU A CA 1
ATOM 737 C C . LEU A 1 92 ? 3.064 -8.551 -12.263 1.00 84.25 92 LEU A C 1
ATOM 739 O O . LEU A 1 92 ? 3.734 -7.777 -11.580 1.00 84.25 92 LEU A O 1
ATOM 743 N N . GLY A 1 93 ? 3.579 -9.208 -13.302 1.00 87.88 93 GLY A N 1
ATOM 744 C CA . GLY A 1 93 ? 4.928 -8.950 -13.805 1.00 87.88 93 GLY A CA 1
ATOM 745 C C . GLY A 1 93 ? 5.008 -7.600 -14.520 1.00 87.88 93 GLY A C 1
ATOM 746 O O . GLY A 1 93 ? 4.087 -7.236 -15.247 1.00 87.88 93 GLY A O 1
ATOM 747 N N . CYS A 1 94 ? 6.112 -6.873 -14.353 1.00 91.25 94 CYS A N 1
ATOM 748 C CA . CYS A 1 94 ? 6.341 -5.563 -14.978 1.00 91.25 94 CYS A CA 1
ATOM 749 C C . CYS A 1 94 ? 7.634 -5.493 -15.812 1.00 91.25 94 CYS A C 1
ATOM 751 O O . CYS A 1 94 ? 8.038 -4.410 -16.225 1.00 91.25 94 CYS A O 1
ATOM 753 N N . THR A 1 95 ? 8.265 -6.635 -16.107 1.00 91.06 95 THR A N 1
ATOM 754 C CA . THR A 1 95 ? 9.547 -6.723 -16.833 1.00 91.06 95 THR A CA 1
ATOM 755 C C . THR A 1 95 ? 9.538 -5.939 -18.143 1.00 91.06 95 THR A C 1
ATOM 757 O O . THR A 1 95 ? 10.381 -5.073 -18.336 1.00 91.06 95 THR A O 1
ATOM 760 N N . ARG A 1 96 ? 8.520 -6.140 -18.996 1.00 91.06 96 ARG A N 1
ATOM 761 C CA . ARG A 1 96 ? 8.415 -5.444 -20.293 1.00 91.06 96 ARG A CA 1
ATOM 762 C C . ARG A 1 96 ? 8.417 -3.919 -20.144 1.00 91.06 96 ARG A C 1
ATOM 764 O O . ARG A 1 96 ? 8.992 -3.220 -20.971 1.00 91.06 96 ARG A O 1
ATOM 771 N N . THR A 1 97 ? 7.765 -3.412 -19.100 1.00 91.69 97 THR A N 1
ATOM 772 C CA . THR A 1 97 ? 7.711 -1.980 -18.786 1.00 91.69 97 THR A CA 1
ATOM 773 C C . THR A 1 97 ? 9.089 -1.453 -18.427 1.00 91.69 97 THR A C 1
ATOM 775 O O . THR A 1 97 ? 9.512 -0.438 -18.974 1.00 91.69 97 THR A O 1
ATOM 778 N N . TRP A 1 98 ? 9.795 -2.144 -17.533 1.00 89.94 98 TRP A N 1
ATOM 779 C CA . TRP A 1 98 ? 11.081 -1.673 -17.029 1.00 89.94 98 TRP A CA 1
ATOM 780 C C . TRP A 1 98 ? 12.222 -1.851 -18.020 1.00 89.94 98 TRP A C 1
ATOM 782 O O . TRP A 1 98 ? 13.063 -0.962 -18.100 1.00 89.94 98 TRP A O 1
ATOM 792 N N . ASP A 1 99 ? 12.200 -2.900 -18.841 1.00 90.56 99 ASP A N 1
ATOM 793 C CA . ASP A 1 99 ? 13.156 -3.067 -19.939 1.00 90.56 99 ASP A CA 1
ATOM 794 C C . ASP A 1 99 ? 13.012 -1.933 -20.960 1.00 90.56 99 ASP A C 1
ATOM 796 O O . ASP A 1 99 ? 13.991 -1.300 -21.355 1.00 90.56 99 ASP A O 1
ATOM 800 N N . ALA A 1 100 ? 11.772 -1.631 -21.353 1.00 89.75 100 ALA A N 1
ATOM 801 C CA . ALA A 1 100 ? 11.488 -0.559 -22.296 1.00 89.75 100 ALA A CA 1
ATOM 802 C C . ALA A 1 100 ? 11.832 0.825 -21.722 1.00 89.75 100 ALA A C 1
ATOM 804 O O . ALA A 1 100 ? 12.373 1.675 -22.429 1.00 89.75 100 ALA A O 1
ATOM 805 N N . PHE A 1 101 ? 11.553 1.051 -20.435 1.00 89.31 101 PHE A N 1
ATOM 806 C CA . PHE A 1 101 ? 11.909 2.293 -19.757 1.00 89.31 101 PHE A CA 1
ATOM 807 C C . PHE A 1 101 ? 13.428 2.470 -19.683 1.00 89.31 101 PHE A C 1
ATOM 809 O O . PHE A 1 101 ? 13.937 3.506 -20.107 1.00 89.31 101 PHE A O 1
ATOM 816 N N . ALA A 1 102 ? 14.153 1.441 -19.235 1.00 90.75 102 ALA A N 1
ATOM 817 C CA . ALA A 1 102 ? 15.608 1.464 -19.148 1.00 90.75 102 ALA A CA 1
ATOM 818 C C . ALA A 1 102 ? 16.261 1.689 -20.516 1.00 90.75 102 ALA A C 1
ATOM 820 O O . ALA A 1 102 ? 17.196 2.479 -20.625 1.00 90.75 102 ALA A O 1
ATOM 821 N N . TYR A 1 103 ? 15.732 1.066 -21.573 1.00 89.44 103 TYR A N 1
ATOM 822 C CA . TYR A 1 103 ? 16.193 1.295 -22.941 1.00 89.44 103 TYR A CA 1
ATOM 823 C C . TYR A 1 103 ? 16.053 2.764 -23.381 1.00 89.44 103 TYR A C 1
ATOM 825 O O . TYR A 1 103 ? 16.937 3.299 -24.047 1.00 89.44 103 TYR A O 1
ATOM 833 N N . LEU A 1 104 ? 14.959 3.434 -23.008 1.00 88.88 104 LEU A N 1
ATOM 834 C CA . LEU A 1 104 ? 14.645 4.790 -23.471 1.00 88.88 104 LEU A CA 1
ATOM 835 C C . LEU A 1 104 ? 15.280 5.911 -22.645 1.00 88.88 104 LEU A C 1
ATOM 837 O O . LEU A 1 104 ? 15.520 6.994 -23.192 1.00 88.88 104 LEU A O 1
ATOM 841 N N . THR A 1 105 ? 15.488 5.682 -21.347 1.00 88.69 105 THR A N 1
ATOM 842 C CA . THR A 1 105 ? 15.908 6.717 -20.387 1.00 88.69 105 THR A CA 1
ATOM 843 C C . THR A 1 105 ? 17.265 6.436 -19.748 1.00 88.69 105 THR A C 1
ATOM 845 O O . THR A 1 105 ? 17.853 7.340 -19.157 1.00 88.69 105 THR A O 1
ATOM 848 N N . GLY A 1 106 ? 17.767 5.199 -19.840 1.00 89.94 106 GLY A N 1
ATOM 849 C CA . GLY A 1 106 ? 18.949 4.743 -19.106 1.00 89.94 106 GLY A CA 1
ATOM 850 C C . GLY A 1 106 ? 18.728 4.608 -17.595 1.00 89.94 106 GLY A C 1
ATOM 851 O O . GLY A 1 106 ? 19.693 4.419 -16.857 1.00 89.94 106 GLY A O 1
ATOM 852 N N . GLN A 1 107 ? 17.485 4.730 -17.117 1.00 86.62 107 GLN A N 1
ATOM 853 C CA . GLN A 1 107 ? 17.146 4.721 -15.694 1.00 86.62 107 GLN A CA 1
ATOM 854 C C . GLN A 1 107 ? 16.423 3.433 -15.294 1.00 86.62 107 GLN A C 1
ATOM 856 O O . GLN A 1 107 ? 15.796 2.758 -16.108 1.00 86.62 107 GLN A O 1
ATOM 861 N N . SER A 1 108 ? 16.489 3.113 -14.004 1.00 84.31 108 SER A N 1
ATOM 862 C CA . SER A 1 108 ? 15.728 2.019 -13.395 1.00 84.31 108 SER A CA 1
ATOM 863 C C . SER A 1 108 ? 14.606 2.570 -12.517 1.00 84.31 108 SER A C 1
ATOM 865 O O . SER A 1 108 ? 14.606 3.751 -12.165 1.00 84.31 108 SER A O 1
ATOM 867 N N . CYS A 1 109 ? 13.634 1.722 -12.173 1.00 81.44 109 CYS A N 1
ATOM 868 C CA . CYS A 1 109 ? 12.648 2.084 -11.160 1.00 81.44 109 CYS A CA 1
ATOM 869 C C . CYS A 1 109 ? 13.345 2.272 -9.807 1.00 81.44 109 CYS A C 1
ATOM 871 O O . CYS A 1 109 ? 14.063 1.352 -9.399 1.00 81.44 109 CYS A O 1
ATOM 873 N N . PRO A 1 110 ? 13.109 3.380 -9.084 1.00 79.94 110 PRO A N 1
ATOM 874 C CA . PRO A 1 110 ? 13.489 3.445 -7.680 1.00 79.94 110 PRO A CA 1
ATOM 875 C C . PRO A 1 110 ? 12.760 2.351 -6.893 1.00 79.94 110 PRO A C 1
ATOM 877 O O . PRO A 1 110 ? 11.630 1.973 -7.218 1.00 79.94 110 PRO A O 1
ATOM 880 N N . ALA A 1 111 ? 13.400 1.835 -5.848 1.00 83.94 111 ALA A N 1
ATOM 881 C CA . ALA A 1 111 ? 12.752 0.861 -4.989 1.00 83.94 111 ALA A CA 1
ATOM 882 C C . ALA A 1 111 ? 11.614 1.554 -4.218 1.00 83.94 111 ALA A C 1
ATOM 884 O O . ALA A 1 111 ? 11.749 2.704 -3.797 1.00 83.94 111 ALA A O 1
ATOM 885 N N . THR A 1 112 ? 10.461 0.897 -4.059 1.00 85.88 112 THR A N 1
ATOM 886 C CA . THR A 1 112 ? 9.309 1.536 -3.394 1.00 85.88 112 THR A CA 1
ATOM 887 C C . THR A 1 112 ? 9.620 1.865 -1.935 1.00 85.88 112 THR A C 1
ATOM 889 O O . THR A 1 112 ? 9.155 2.882 -1.424 1.00 85.88 112 THR A O 1
ATOM 892 N N . GLU A 1 113 ? 10.446 1.048 -1.282 1.00 87.19 113 GLU A N 1
ATOM 893 C CA . GLU A 1 113 ? 10.911 1.268 0.084 1.00 87.19 113 GLU A CA 1
ATOM 894 C C . GLU A 1 113 ? 11.660 2.600 0.272 1.00 87.19 113 GLU A C 1
ATOM 896 O O . GLU A 1 113 ? 11.525 3.221 1.326 1.00 87.19 113 GLU A O 1
ATOM 901 N N . ASP A 1 114 ? 12.361 3.090 -0.756 1.00 88.81 114 ASP A N 1
ATOM 902 C CA . ASP A 1 114 ? 13.129 4.342 -0.696 1.00 88.81 114 ASP A CA 1
ATOM 903 C C . ASP A 1 114 ? 12.218 5.579 -0.634 1.00 88.81 114 ASP A C 1
ATOM 905 O O . ASP A 1 114 ? 12.630 6.649 -0.184 1.00 88.81 114 ASP A O 1
ATOM 909 N N . LEU A 1 115 ? 10.962 5.441 -1.071 1.00 90.56 115 LEU A N 1
ATOM 910 C CA . LEU A 1 115 ? 9.979 6.525 -1.083 1.00 90.56 115 LEU A CA 1
ATOM 911 C C . LEU A 1 115 ? 9.233 6.659 0.249 1.00 90.56 115 LEU A C 1
ATOM 913 O O . LEU A 1 115 ? 8.694 7.727 0.541 1.00 90.56 115 LEU A O 1
ATOM 917 N N . LEU A 1 116 ? 9.206 5.601 1.068 1.00 92.50 116 LEU A N 1
ATOM 918 C CA . LEU A 1 116 ? 8.400 5.551 2.290 1.00 92.50 116 LEU A CA 1
ATOM 919 C C . LEU A 1 116 ? 8.694 6.695 3.277 1.00 92.50 116 LEU A C 1
ATOM 921 O O . LEU A 1 116 ? 7.723 7.287 3.753 1.00 92.50 116 LEU A O 1
ATOM 925 N N . PRO A 1 117 ? 9.960 7.066 3.572 1.00 93.44 117 PRO A N 1
ATOM 926 C CA . PRO A 1 117 ? 10.237 8.165 4.499 1.00 93.44 117 PRO A CA 1
ATOM 927 C C . PRO A 1 117 ? 9.631 9.492 4.021 1.00 93.44 117 PRO A C 1
ATOM 929 O O . PRO A 1 117 ? 8.949 10.178 4.782 1.00 93.44 117 PRO A O 1
ATOM 932 N N . GLY A 1 118 ? 9.806 9.812 2.733 1.00 94.25 118 GLY A N 1
ATOM 933 C CA . GLY A 1 118 ? 9.256 11.026 2.129 1.00 94.25 118 GLY A CA 1
ATOM 934 C C . GLY A 1 118 ? 7.728 11.012 2.070 1.00 94.25 118 GLY A C 1
ATOM 935 O O . GLY A 1 118 ? 7.090 12.034 2.310 1.00 94.25 118 GLY A O 1
ATOM 936 N N . CYS A 1 119 ? 7.111 9.853 1.819 1.00 93.38 119 CYS A N 1
ATOM 937 C CA . CYS A 1 119 ? 5.657 9.716 1.888 1.00 93.38 119 CYS A CA 1
ATOM 938 C C . CYS A 1 119 ? 5.122 10.015 3.297 1.00 93.38 119 CYS A C 1
ATOM 940 O O . CYS A 1 119 ? 4.156 10.764 3.426 1.00 93.38 119 CYS A O 1
ATOM 942 N N . VAL A 1 120 ? 5.748 9.475 4.349 1.00 94.19 120 VAL A N 1
ATOM 943 C CA . VAL A 1 120 ? 5.340 9.739 5.741 1.00 94.19 120 VAL A CA 1
ATOM 944 C C . VAL A 1 120 ? 5.500 11.222 6.087 1.00 94.19 120 VAL A C 1
ATOM 946 O O . VAL A 1 120 ? 4.593 11.813 6.679 1.00 94.19 120 VAL A O 1
ATOM 949 N N . GLU A 1 121 ? 6.598 11.850 5.667 1.00 94.19 121 GLU A N 1
ATOM 950 C CA . GLU A 1 121 ? 6.828 13.286 5.853 1.00 94.19 121 GLU A CA 1
ATOM 951 C C . GLU A 1 121 ? 5.749 14.139 5.166 1.00 94.19 121 GLU A C 1
ATOM 953 O O . GLU A 1 121 ? 5.151 15.017 5.794 1.00 94.19 121 GLU A O 1
ATOM 958 N N . VAL A 1 122 ? 5.440 13.864 3.896 1.00 95.56 122 VAL A N 1
ATOM 959 C CA . VAL A 1 122 ? 4.411 14.595 3.136 1.00 95.56 122 VAL A CA 1
ATOM 960 C C . VAL A 1 122 ? 3.023 14.402 3.750 1.00 95.56 122 VAL A C 1
ATOM 962 O O . VAL A 1 122 ? 2.267 15.364 3.904 1.00 95.56 122 VAL A O 1
ATOM 965 N N . LEU A 1 123 ? 2.667 13.179 4.143 1.00 94.75 123 LEU A N 1
ATOM 966 C CA . LEU A 1 123 ? 1.359 12.905 4.740 1.00 94.75 123 LEU A CA 1
ATOM 967 C C . LEU A 1 123 ? 1.211 13.541 6.129 1.00 94.75 123 LEU A C 1
ATOM 969 O O . LEU A 1 123 ? 0.124 13.996 6.479 1.00 94.75 123 LEU A O 1
ATOM 973 N N . THR A 1 124 ? 2.293 13.635 6.901 1.00 93.12 124 THR A N 1
ATOM 974 C CA . THR A 1 124 ? 2.282 14.313 8.206 1.00 93.12 124 THR A CA 1
ATOM 975 C C . THR A 1 124 ? 2.229 15.832 8.045 1.00 93.12 124 THR A C 1
ATOM 977 O O . THR A 1 124 ? 1.402 16.496 8.665 1.00 93.12 124 THR A O 1
ATOM 980 N N . SER A 1 125 ? 3.074 16.402 7.181 1.00 93.44 125 SER A N 1
ATOM 981 C CA . SER A 1 125 ? 3.136 17.855 6.951 1.00 93.44 125 SER A CA 1
ATOM 982 C C . SER A 1 125 ? 1.874 18.421 6.297 1.00 93.44 125 SER A C 1
ATOM 984 O O . SER A 1 125 ? 1.512 19.566 6.559 1.00 93.44 125 SER A O 1
ATOM 986 N N . SER A 1 126 ? 1.164 17.619 5.499 1.00 95.81 126 SER A N 1
ATOM 987 C CA . SER A 1 126 ? -0.153 17.977 4.954 1.00 95.81 126 SER A CA 1
ATOM 988 C C . SER A 1 126 ? -1.298 17.865 5.969 1.00 95.81 126 SER A C 1
ATOM 990 O O . SER A 1 126 ? -2.413 18.290 5.671 1.00 95.81 126 SER A O 1
ATOM 992 N N . GLY A 1 127 ? -1.049 17.302 7.156 1.00 92.31 127 GLY A N 1
ATOM 993 C CA . GLY A 1 127 ? -2.067 17.053 8.176 1.00 92.31 127 GLY A CA 1
ATOM 994 C C . GLY A 1 127 ? -2.989 15.870 7.869 1.00 92.31 127 GLY A C 1
ATOM 995 O O . GLY A 1 127 ? -3.989 15.694 8.563 1.00 92.31 127 GLY A O 1
ATOM 996 N N . PHE A 1 128 ? -2.678 15.061 6.848 1.00 91.81 128 PHE A N 1
ATOM 997 C CA . PHE A 1 128 ? -3.416 13.831 6.560 1.00 91.81 128 PHE A CA 1
ATOM 998 C C . PHE A 1 128 ? -3.166 12.771 7.636 1.00 91.81 128 PHE A C 1
ATOM 1000 O O . PHE A 1 128 ? -4.106 12.152 8.137 1.00 91.81 128 PHE A O 1
ATOM 1007 N N . LEU A 1 129 ? -1.900 12.580 8.017 1.00 91.44 129 LEU A N 1
ATOM 1008 C CA . LEU A 1 129 ? -1.554 11.840 9.223 1.00 91.44 129 LEU A CA 1
ATOM 1009 C C . LEU A 1 129 ? -1.570 12.796 10.420 1.00 91.44 129 LEU A C 1
ATOM 1011 O O . LEU A 1 129 ? -1.038 13.906 10.324 1.00 91.44 129 LEU A O 1
ATOM 1015 N N . PRO A 1 130 ? -2.150 12.381 11.559 1.00 88.88 130 PRO A N 1
ATOM 1016 C CA . PRO A 1 130 ? -2.074 13.174 12.775 1.00 88.88 130 PRO A CA 1
ATOM 1017 C C . PRO A 1 130 ? -0.612 13.326 13.191 1.00 88.88 130 PRO A C 1
ATOM 1019 O O . PRO A 1 130 ? 0.186 12.410 12.995 1.00 88.88 130 PRO A O 1
ATOM 1022 N N . ALA A 1 131 ? -0.267 14.456 13.813 1.00 86.56 131 ALA A N 1
ATOM 1023 C CA . ALA A 1 131 ? 1.069 14.637 14.368 1.00 86.56 131 ALA A CA 1
ATOM 1024 C C . ALA A 1 131 ? 1.429 13.452 15.291 1.00 86.56 131 ALA A C 1
ATOM 1026 O O . ALA A 1 131 ? 0.555 12.960 16.021 1.00 86.56 131 ALA A O 1
ATOM 1027 N N . PRO A 1 132 ? 2.689 12.980 15.265 1.00 85.69 132 PRO A N 1
ATOM 1028 C CA . PRO A 1 132 ? 3.110 11.858 16.088 1.00 85.69 132 PRO A CA 1
ATOM 1029 C C . PRO A 1 132 ? 2.783 12.144 17.552 1.00 85.69 132 PRO A C 1
ATOM 1031 O O . PRO A 1 132 ? 3.019 13.239 18.072 1.00 85.69 132 PRO A O 1
ATOM 1034 N N . SER A 1 133 ? 2.179 11.160 18.214 1.00 73.62 133 SER A N 1
ATOM 1035 C CA . SER A 1 133 ? 1.836 11.286 19.624 1.00 73.62 133 SER A CA 1
ATOM 1036 C C . SER A 1 133 ? 3.139 11.346 20.411 1.00 73.62 133 SER A C 1
ATOM 1038 O O . SER A 1 133 ? 3.840 10.342 20.520 1.00 73.62 133 SER A O 1
ATOM 1040 N N . SER A 1 134 ? 3.481 12.526 20.938 1.00 54.88 134 SER A N 1
ATOM 1041 C CA . SER A 1 134 ? 4.616 12.672 21.853 1.00 54.88 134 SER A CA 1
ATOM 1042 C C . SER A 1 134 ? 4.483 11.612 22.954 1.00 54.88 134 SER A C 1
ATOM 1044 O O . SER A 1 134 ? 3.358 11.406 23.428 1.00 54.88 134 SER A O 1
ATOM 1046 N N . PRO A 1 135 ? 5.555 10.895 23.343 1.00 55.78 135 PRO A N 1
ATOM 1047 C CA . PRO A 1 135 ? 5.439 9.845 24.342 1.00 55.78 135 PRO A CA 1
ATOM 1048 C C . PRO A 1 135 ? 4.862 10.453 25.619 1.00 55.78 135 PRO A C 1
ATOM 1050 O O . PRO A 1 135 ? 5.515 11.243 26.297 1.00 55.78 135 PRO A O 1
ATOM 1053 N N . LEU A 1 136 ? 3.607 10.103 25.914 1.00 48.50 136 LEU A N 1
ATOM 1054 C CA . LEU A 1 136 ? 2.939 10.443 27.159 1.00 48.50 136 LEU A CA 1
ATOM 1055 C C . LEU A 1 136 ? 3.861 10.021 28.300 1.00 48.50 136 LEU A C 1
ATOM 1057 O O . LEU A 1 136 ? 4.109 8.831 28.509 1.00 48.50 136 LEU A O 1
ATOM 1061 N N . SER A 1 137 ? 4.371 11.018 29.021 1.00 44.19 137 SER A N 1
ATOM 1062 C CA . SER A 1 137 ? 4.972 10.884 30.336 1.00 44.19 137 SER A CA 1
ATOM 1063 C C . SER A 1 137 ? 4.126 9.905 31.144 1.00 44.19 137 SER A C 1
ATOM 1065 O O . SER A 1 137 ? 3.004 10.226 31.534 1.00 44.19 137 SER A O 1
ATOM 1067 N N . ARG A 1 138 ? 4.632 8.688 31.373 1.00 42.38 138 ARG A N 1
ATOM 1068 C CA . ARG A 1 138 ? 4.022 7.765 32.333 1.00 42.38 138 ARG A CA 1
ATOM 1069 C C . ARG A 1 138 ? 4.114 8.446 33.693 1.00 42.38 138 ARG A C 1
ATOM 1071 O O . ARG A 1 138 ? 5.167 8.415 34.321 1.00 42.38 138 ARG A O 1
ATOM 1078 N N . THR A 1 139 ? 3.040 9.082 34.145 1.00 41.47 139 THR A N 1
ATOM 1079 C CA . THR A 1 139 ? 2.889 9.403 35.563 1.00 41.47 139 THR A CA 1
ATOM 1080 C C . THR A 1 139 ? 2.914 8.065 36.308 1.00 41.47 139 THR A C 1
ATOM 1082 O O . THR A 1 139 ? 2.089 7.202 35.997 1.00 41.47 139 THR A O 1
ATOM 1085 N N . PRO A 1 140 ? 3.868 7.818 37.223 1.00 39.66 140 PRO A N 1
ATOM 1086 C CA . PRO A 1 140 ? 3.853 6.590 37.999 1.00 39.66 140 PRO A CA 1
ATOM 1087 C C . PRO A 1 140 ? 2.609 6.604 38.891 1.00 39.66 140 PRO A C 1
ATOM 1089 O O . PRO A 1 140 ? 2.331 7.598 39.564 1.00 39.66 140 PRO A O 1
ATOM 1092 N N . ALA A 1 141 ? 1.849 5.509 38.849 1.00 45.38 141 ALA A N 1
ATOM 1093 C CA . ALA A 1 141 ? 0.746 5.272 39.768 1.00 45.38 141 ALA A CA 1
ATOM 1094 C C . ALA A 1 141 ? 1.273 5.343 41.210 1.00 45.38 141 ALA A C 1
ATOM 1096 O O . ALA A 1 141 ? 2.335 4.794 41.515 1.00 45.38 141 ALA A O 1
ATOM 1097 N N . ARG A 1 142 ? 0.545 6.079 42.048 1.00 48.66 142 ARG A N 1
ATOM 1098 C CA . ARG A 1 142 ? 0.792 6.234 43.481 1.00 48.66 142 ARG A CA 1
ATOM 1099 C C . ARG A 1 142 ? 0.057 5.155 44.260 1.00 48.66 142 ARG A C 1
ATOM 1101 O O . ARG A 1 142 ? -1.044 4.778 43.802 1.00 48.66 142 ARG A O 1
#

Foldseek 3Di:
DFLVVPDDPPVDDADPDAQADDDPVLLVVLCVVQQADDDDDDLVVVLVVLQVCCVVCVPDPCNVCNCQSPFFDDPVRDHVSCCVVVVVPDDDDRVVVQVSVCVRPVDGDDHPSVCSNVVSVVCPVVCVDPRRDDPPDPPDDD

pLDDT: mean 86.19, std 12.3, range [39.66, 97.12]

Radius of gyration: 20.55 Å; chains: 1; bounding box: 38×37×75 Å

Sequence (142 aa):
MELADRLPADGSAYHLNSPRYALLDQLVHQLNIAGHRVETIATDQWVRGLVEYGEHHPQAAISPFVPLFTEKWGPERVSVVDLYVEDRMPRLGCTRTWDAFAYLTGQSCPATEDLLPGCVEVLTSSGFLPAPSSPLSRTPAR